Protein AF-A0A3D1DMS3-F1 (afdb_monomer_lite)

Sequence (70 aa):
QAVDRSIIERAVADGLAAASKAGVRGSALTPFLLNQVAEATTGASLKANVALIVNNARVAGEVAAALAED

Structure (mmCIF, N/CA/C/O backbone):
data_AF-A0A3D1DMS3-F1
#
_entry.id   AF-A0A3D1DMS3-F1
#
loop_
_atom_site.group_PDB
_atom_site.id
_atom_site.type_symbol
_atom_site.label_atom_id
_atom_site.label_alt_id
_atom_site.label_comp_id
_atom_site.label_asym_id
_atom_site.label_entity_id
_atom_site.label_seq_id
_atom_site.pdbx_PDB_ins_code
_atom_site.Cartn_x
_atom_site.Cartn_y
_atom_site.Cartn_z
_atom_site.occupancy
_atom_site.B_iso_or_equiv
_atom_site.auth_seq_id
_atom_site.auth_comp_id
_atom_site.auth_asym_id
_atom_site.auth_atom_id
_atom_site.pdbx_PDB_model_num
ATOM 1 N N . GLN A 1 1 ? -8.580 2.858 -12.147 1.00 61.28 1 GLN A N 1
ATOM 2 C CA . GLN A 1 1 ? -9.173 4.026 -11.459 1.00 61.28 1 GLN A CA 1
ATOM 3 C C . GLN A 1 1 ? -8.482 4.178 -10.116 1.00 61.28 1 GLN A C 1
ATOM 5 O O . GLN A 1 1 ? -8.255 3.164 -9.467 1.00 61.28 1 GLN A O 1
ATOM 10 N N . ALA A 1 2 ? -8.098 5.398 -9.740 1.00 73.88 2 ALA A N 1
ATOM 11 C CA . ALA A 1 2 ? -7.536 5.664 -8.418 1.00 73.88 2 ALA A CA 1
ATOM 12 C C . ALA A 1 2 ? -8.647 5.640 -7.356 1.00 73.88 2 ALA A C 1
ATOM 14 O O . ALA A 1 2 ? -9.793 5.973 -7.659 1.00 73.88 2 ALA A O 1
ATOM 15 N N . VAL A 1 3 ? -8.311 5.228 -6.133 1.00 85.62 3 VAL A N 1
ATOM 16 C CA . VAL A 1 3 ? -9.233 5.300 -4.991 1.00 85.62 3 VAL A CA 1
ATOM 17 C C . VAL A 1 3 ? -9.395 6.760 -4.571 1.00 85.62 3 VAL A C 1
ATOM 19 O O . VAL A 1 3 ? -8.429 7.522 -4.615 1.00 85.62 3 VAL A O 1
ATOM 22 N N . ASP A 1 4 ? -10.602 7.150 -4.163 1.00 92.81 4 ASP A N 1
ATOM 23 C CA . ASP A 1 4 ? -10.874 8.503 -3.681 1.00 92.81 4 ASP A CA 1
ATOM 24 C C . ASP A 1 4 ? -9.987 8.855 -2.476 1.00 92.81 4 ASP A C 1
ATOM 26 O O . ASP A 1 4 ? -9.922 8.119 -1.484 1.00 92.81 4 ASP A O 1
ATOM 30 N N . ARG A 1 5 ? -9.316 10.007 -2.558 1.00 94.00 5 ARG A N 1
ATOM 31 C CA . ARG A 1 5 ? -8.379 10.478 -1.532 1.00 94.00 5 ARG A CA 1
ATOM 32 C C . ARG A 1 5 ? -9.032 10.576 -0.157 1.00 94.00 5 ARG A C 1
ATOM 34 O O . ARG A 1 5 ? -8.429 10.167 0.830 1.00 94.00 5 ARG A O 1
ATOM 41 N N . SER A 1 6 ? -10.254 11.095 -0.090 1.00 95.75 6 SER A N 1
ATOM 42 C CA . SER A 1 6 ? -10.941 11.321 1.180 1.00 95.75 6 SER A CA 1
ATOM 43 C C . SER A 1 6 ? -11.271 10.004 1.887 1.00 95.75 6 SER A C 1
ATOM 45 O O . SER A 1 6 ? -11.255 9.945 3.114 1.00 95.75 6 SER A O 1
ATOM 47 N N . ILE A 1 7 ? -11.531 8.931 1.129 1.00 94.12 7 ILE A N 1
ATOM 48 C CA . ILE A 1 7 ? -11.741 7.588 1.684 1.00 94.12 7 ILE A CA 1
ATOM 49 C C . ILE A 1 7 ? -10.439 7.065 2.297 1.00 94.12 7 ILE A C 1
ATOM 51 O O . ILE A 1 7 ? -10.458 6.573 3.422 1.00 94.12 7 ILE A O 1
ATOM 55 N N . ILE A 1 8 ? -9.312 7.209 1.591 1.00 95.81 8 ILE A N 1
ATOM 56 C CA . ILE A 1 8 ? -7.998 6.782 2.092 1.00 95.81 8 ILE A CA 1
ATOM 57 C C . ILE A 1 8 ? -7.617 7.544 3.363 1.00 95.81 8 ILE A C 1
ATOM 59 O O . ILE A 1 8 ? -7.224 6.924 4.347 1.00 95.81 8 ILE A O 1
ATOM 63 N N . GLU A 1 9 ? -7.759 8.869 3.371 1.00 97.00 9 GLU A N 1
ATOM 64 C CA . GLU A 1 9 ? -7.400 9.693 4.531 1.00 97.00 9 GLU A CA 1
ATOM 65 C C . GLU A 1 9 ? -8.227 9.339 5.767 1.00 97.00 9 GLU A C 1
ATOM 67 O O . GLU A 1 9 ? -7.664 9.178 6.851 1.00 97.00 9 GLU A O 1
ATOM 72 N N . ARG A 1 10 ? -9.542 9.136 5.602 1.00 97.31 10 ARG A N 1
ATOM 73 C CA . ARG A 1 10 ? -10.404 8.657 6.691 1.00 97.31 10 ARG A CA 1
ATOM 74 C C . ARG A 1 10 ? -9.973 7.276 7.183 1.00 97.31 10 ARG A C 1
ATOM 76 O O . ARG A 1 10 ? -9.772 7.103 8.378 1.00 97.31 10 ARG A O 1
ATOM 83 N N . ALA A 1 11 ? -9.736 6.326 6.277 1.00 96.31 11 ALA A N 1
ATOM 84 C CA . ALA A 1 11 ? -9.325 4.970 6.641 1.00 96.31 11 ALA A CA 1
ATOM 85 C C . ALA A 1 11 ? -7.994 4.932 7.414 1.00 96.31 11 ALA A C 1
ATOM 87 O O . ALA A 1 11 ? -7.843 4.154 8.356 1.00 96.31 11 ALA A O 1
ATOM 88 N N . VAL A 1 12 ? -7.036 5.789 7.045 1.00 97.62 12 VAL A N 1
ATOM 89 C CA . VAL A 1 12 ? -5.764 5.932 7.767 1.00 97.62 12 VAL A CA 1
ATOM 90 C C . VAL A 1 12 ? -5.981 6.549 9.148 1.00 97.62 12 VAL A C 1
ATOM 92 O O . VAL A 1 12 ? -5.435 6.036 10.123 1.00 97.62 12 VAL A O 1
ATOM 95 N N . ALA A 1 13 ? -6.779 7.616 9.256 1.00 98.06 13 ALA A N 1
ATOM 96 C CA . ALA A 1 13 ? -7.063 8.263 10.537 1.00 98.06 13 ALA A CA 1
ATOM 97 C C . ALA A 1 13 ? -7.767 7.303 11.513 1.00 98.06 13 ALA A C 1
ATOM 99 O O . ALA A 1 13 ? -7.325 7.138 12.653 1.00 98.06 13 ALA A O 1
ATOM 100 N N . ASP A 1 14 ? -8.797 6.603 11.036 1.00 97.81 14 ASP A N 1
ATOM 101 C CA . ASP A 1 14 ? -9.536 5.603 11.808 1.00 97.81 14 ASP A CA 1
ATOM 102 C C . ASP A 1 14 ? -8.631 4.426 12.198 1.00 97.81 14 ASP A C 1
ATOM 104 O O . ASP A 1 14 ? -8.648 3.964 13.342 1.00 97.81 14 ASP A O 1
ATOM 108 N N . GLY A 1 15 ? -7.775 3.976 11.276 1.00 97.81 15 GLY A N 1
ATOM 109 C CA . GLY A 1 15 ? -6.789 2.930 11.534 1.00 97.81 15 GLY A CA 1
ATOM 110 C C . GLY A 1 15 ? -5.764 3.320 12.598 1.00 97.81 15 GLY A C 1
ATOM 111 O O . GLY A 1 15 ? -5.443 2.508 13.462 1.00 97.81 15 GLY A O 1
ATOM 112 N N . LEU A 1 16 ? -5.283 4.565 12.605 1.00 98.31 16 LEU A N 1
ATOM 113 C CA . LEU A 1 16 ? -4.369 5.059 13.638 1.00 98.31 16 LEU A CA 1
ATOM 114 C C . LEU A 1 16 ? -5.044 5.117 15.015 1.00 98.31 16 LEU A C 1
ATOM 116 O O . LEU A 1 16 ? -4.442 4.717 16.015 1.00 98.31 16 LEU A O 1
ATOM 120 N N . ALA A 1 17 ? -6.303 5.558 15.074 1.00 98.25 17 ALA A N 1
ATOM 121 C CA . ALA A 1 17 ? -7.081 5.560 16.310 1.00 98.25 17 ALA A CA 1
ATOM 122 C C . ALA A 1 17 ? -7.309 4.131 16.839 1.00 98.25 17 ALA A C 1
ATOM 124 O O . ALA A 1 17 ? -7.106 3.865 18.029 1.00 98.25 17 ALA A O 1
ATOM 125 N N . ALA A 1 18 ? -7.661 3.192 15.956 1.00 97.88 18 ALA A N 1
ATOM 126 C CA . ALA A 1 18 ? -7.845 1.785 16.299 1.00 97.88 18 ALA A CA 1
ATOM 127 C C . ALA A 1 18 ? -6.535 1.124 16.762 1.00 97.88 18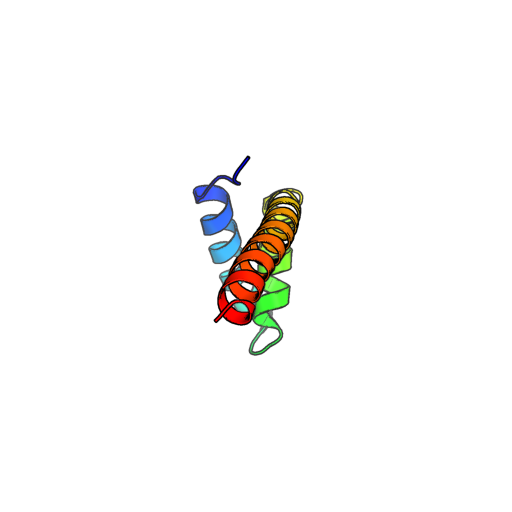 ALA A C 1
ATOM 129 O O . ALA A 1 18 ? -6.525 0.447 17.791 1.00 97.88 18 ALA A O 1
ATOM 130 N N . ALA A 1 19 ? -5.421 1.374 16.068 1.00 98.25 19 ALA A N 1
ATOM 131 C CA . ALA A 1 19 ? -4.099 0.874 16.438 1.00 98.25 19 ALA A CA 1
ATOM 132 C C . ALA A 1 19 ? -3.668 1.378 17.823 1.00 98.25 19 ALA A C 1
ATOM 134 O O . ALA A 1 19 ? -3.187 0.593 18.640 1.00 98.25 19 ALA A O 1
ATOM 135 N N . SER A 1 20 ? -3.901 2.664 18.116 1.00 98.00 20 SER A N 1
ATOM 136 C CA . SER A 1 20 ? -3.632 3.258 19.430 1.00 98.00 20 SER A CA 1
ATOM 137 C C . SER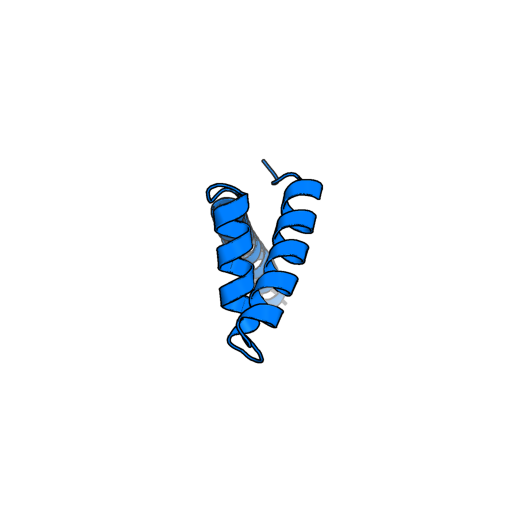 A 1 20 ? -4.427 2.558 20.536 1.00 98.00 20 SER A C 1
ATOM 139 O O . SER A 1 20 ? -3.848 2.113 21.529 1.00 98.00 20 SER A O 1
ATOM 141 N N . LYS A 1 21 ? -5.738 2.366 20.329 1.00 98.12 21 LYS A N 1
ATOM 142 C CA . LYS A 1 21 ? -6.622 1.676 21.282 1.00 98.12 21 LYS A CA 1
ATOM 143 C C . LYS A 1 21 ? -6.232 0.209 21.497 1.00 98.12 21 LYS A C 1
ATOM 145 O O . LYS A 1 21 ? -6.355 -0.292 22.609 1.00 98.12 21 LYS A O 1
ATOM 150 N N . ALA A 1 22 ? -5.765 -0.466 20.449 1.00 97.38 22 ALA A N 1
ATOM 151 C CA . ALA A 1 22 ? -5.331 -1.861 20.487 1.00 97.38 22 ALA A CA 1
ATOM 152 C C . ALA A 1 22 ? -3.863 -2.044 20.925 1.00 97.38 22 ALA A C 1
ATOM 154 O O . ALA A 1 22 ? -3.394 -3.174 21.024 1.00 97.38 22 ALA A O 1
ATOM 155 N N . GLY A 1 23 ? -3.119 -0.958 21.171 1.00 98.06 23 GLY A N 1
ATOM 156 C CA . GLY A 1 23 ? -1.704 -1.022 21.545 1.00 98.06 23 GLY A CA 1
ATOM 157 C C . GLY A 1 23 ? -0.765 -1.499 20.427 1.00 98.06 23 GLY A C 1
ATOM 158 O O . GLY A 1 23 ? 0.369 -1.883 20.710 1.00 98.06 23 GLY A O 1
ATOM 159 N N . VAL A 1 24 ? -1.201 -1.470 19.163 1.00 98.44 24 VAL A N 1
ATOM 160 C CA . VAL A 1 24 ? -0.402 -1.889 18.001 1.00 98.44 24 VAL A CA 1
ATOM 161 C C . VAL A 1 24 ? 0.685 -0.851 17.721 1.00 98.44 24 VAL A C 1
ATOM 163 O O . VAL A 1 24 ? 0.402 0.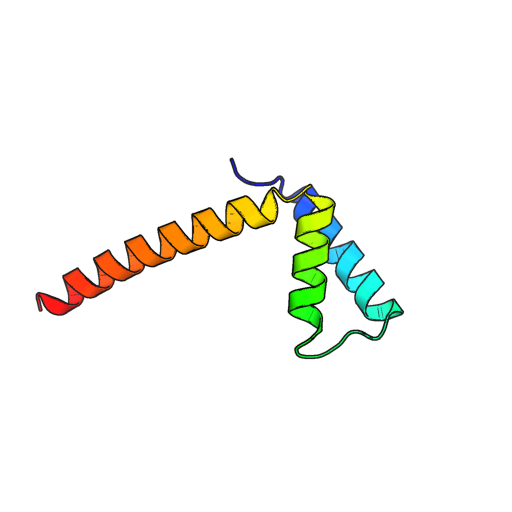333 17.540 1.00 98.44 24 VAL A O 1
ATOM 166 N N . ARG A 1 25 ? 1.951 -1.284 17.694 1.00 96.62 25 ARG A N 1
ATOM 167 C CA . ARG A 1 25 ? 3.128 -0.409 17.560 1.00 96.62 25 ARG A CA 1
ATOM 168 C C . ARG A 1 25 ? 4.252 -1.081 16.774 1.00 96.62 25 ARG A C 1
ATOM 170 O O . ARG A 1 25 ? 4.223 -2.284 16.523 1.00 96.62 25 ARG A O 1
ATOM 177 N N . GLY A 1 26 ? 5.269 -0.294 16.422 1.00 97.25 26 GLY A N 1
ATOM 178 C CA . GLY A 1 26 ? 6.458 -0.779 15.724 1.00 97.25 26 GLY A CA 1
ATOM 179 C C . GLY A 1 26 ? 6.119 -1.360 14.352 1.00 97.25 26 GLY A C 1
ATOM 180 O O . GLY A 1 26 ? 5.236 -0.859 13.658 1.00 97.25 26 GLY A O 1
ATOM 181 N N . SER A 1 27 ? 6.798 -2.442 13.977 1.00 97.31 27 SER A N 1
ATOM 182 C CA . SER A 1 27 ? 6.610 -3.117 12.686 1.00 97.31 27 SER A CA 1
ATOM 183 C C . SER A 1 27 ? 5.196 -3.666 12.470 1.00 97.31 27 SER A C 1
ATOM 185 O O . SER A 1 27 ? 4.805 -3.870 11.325 1.00 97.31 27 SER A O 1
ATOM 187 N N . ALA A 1 28 ? 4.408 -3.862 13.534 1.00 97.88 28 ALA A N 1
ATOM 188 C CA . ALA A 1 28 ? 3.020 -4.310 13.432 1.00 97.88 28 ALA A CA 1
ATOM 189 C C . ALA A 1 28 ? 2.055 -3.204 12.964 1.00 97.88 28 ALA A C 1
ATOM 191 O O . ALA A 1 28 ? 0.952 -3.508 12.515 1.00 97.88 28 ALA A O 1
ATOM 192 N N . LEU A 1 29 ? 2.452 -1.926 13.034 1.00 98.06 29 LEU A N 1
ATOM 193 C CA . LEU A 1 29 ? 1.580 -0.808 12.668 1.00 98.06 29 LEU A CA 1
ATOM 194 C C . LEU A 1 29 ? 1.282 -0.770 11.164 1.00 98.06 29 LEU A C 1
ATOM 196 O O . LEU A 1 29 ? 0.132 -0.613 10.767 1.00 98.06 29 LEU A O 1
ATOM 200 N N . THR A 1 30 ? 2.296 -0.946 10.317 1.00 97.31 30 THR A N 1
ATOM 201 C CA . THR A 1 30 ? 2.127 -0.921 8.858 1.00 97.31 30 THR A CA 1
ATOM 202 C C . THR A 1 30 ? 1.148 -1.985 8.342 1.00 97.31 30 THR A C 1
ATOM 204 O O . THR A 1 30 ? 0.205 -1.596 7.653 1.00 97.31 30 THR A O 1
ATOM 207 N N . PRO A 1 31 ? 1.282 -3.291 8.661 1.00 97.38 31 PRO A N 1
ATOM 208 C CA . PRO A 1 31 ? 0.316 -4.289 8.200 1.00 97.38 31 PRO A CA 1
ATOM 209 C C . PRO A 1 31 ? -1.092 -4.036 8.756 1.00 97.38 31 PRO A C 1
ATOM 211 O O . PRO A 1 31 ? -2.068 -4.245 8.040 1.00 97.38 31 PRO A O 1
ATOM 214 N N . PHE A 1 32 ? -1.213 -3.513 9.981 1.00 97.81 32 PHE A N 1
ATOM 215 C CA . PHE A 1 32 ? -2.506 -3.127 10.548 1.00 97.81 32 PHE A CA 1
ATOM 216 C C . PHE A 1 32 ? -3.189 -2.020 9.731 1.00 97.81 32 PHE A C 1
ATOM 218 O O . PHE A 1 32 ? -4.348 -2.155 9.341 1.00 97.81 32 PHE A O 1
ATOM 225 N N . LEU A 1 33 ? -2.466 -0.936 9.427 1.00 97.88 33 LEU A N 1
ATOM 226 C CA . LEU A 1 33 ? -3.009 0.182 8.651 1.00 97.88 33 LEU A CA 1
ATOM 227 C C . LEU A 1 33 ? -3.343 -0.225 7.214 1.00 97.88 33 LEU A C 1
ATOM 229 O O . LEU A 1 33 ? -4.375 0.188 6.690 1.00 97.88 33 LEU A O 1
ATOM 233 N N . LEU A 1 34 ? -2.507 -1.055 6.582 1.00 97.19 34 LEU A N 1
ATOM 234 C CA . LEU A 1 34 ? -2.772 -1.551 5.231 1.00 97.19 34 LEU A CA 1
ATOM 235 C C . LEU A 1 34 ? -4.048 -2.398 5.177 1.00 97.19 34 LEU A C 1
ATOM 237 O O . LEU A 1 34 ? -4.836 -2.230 4.247 1.00 97.19 34 LEU A O 1
ATOM 241 N N . ASN A 1 35 ? -4.290 -3.240 6.186 1.00 96.81 35 ASN A N 1
ATOM 242 C CA . ASN A 1 35 ? -5.535 -3.999 6.291 1.00 96.81 35 ASN A CA 1
ATOM 243 C C . ASN A 1 35 ? -6.742 -3.071 6.461 1.00 96.81 35 ASN A C 1
ATOM 245 O O . ASN A 1 35 ? -7.706 -3.203 5.711 1.00 96.81 35 ASN A O 1
ATOM 249 N N . GLN A 1 36 ? -6.663 -2.066 7.341 1.00 95.69 36 GLN A N 1
ATOM 250 C CA . GLN A 1 36 ? -7.757 -1.101 7.506 1.00 95.69 36 GLN A CA 1
ATOM 251 C C . GLN A 1 36 ? -8.092 -0.347 6.217 1.00 95.69 36 GLN A C 1
ATOM 253 O O . GLN A 1 36 ? -9.258 -0.166 5.870 1.00 95.69 36 GLN A O 1
ATOM 258 N N . VAL A 1 37 ? -7.072 0.078 5.472 1.00 96.81 37 VAL A N 1
ATOM 259 C CA . VAL A 1 37 ? -7.257 0.766 4.190 1.00 96.81 37 VAL A CA 1
ATOM 260 C C . VAL A 1 37 ? -7.798 -0.187 3.115 1.00 96.81 37 VAL A C 1
ATOM 262 O O . VAL A 1 37 ? -8.552 0.236 2.233 1.00 96.81 37 VAL A O 1
ATOM 265 N N . ALA A 1 38 ? -7.451 -1.474 3.153 1.00 96.00 38 ALA A N 1
ATOM 266 C CA . ALA A 1 38 ? -8.045 -2.482 2.277 1.00 96.00 38 ALA A CA 1
ATOM 267 C C . ALA A 1 38 ? -9.532 -2.692 2.594 1.00 96.00 38 ALA A C 1
ATOM 269 O O . ALA A 1 38 ? -10.355 -2.632 1.682 1.00 96.00 38 ALA A O 1
ATOM 270 N N . GLU A 1 39 ? -9.890 -2.849 3.866 1.00 95.44 39 GLU A N 1
ATOM 271 C CA . GLU A 1 39 ? -11.273 -3.048 4.310 1.00 95.44 39 GLU A CA 1
ATOM 272 C C . GLU A 1 39 ? -12.156 -1.835 3.994 1.00 95.44 39 GLU A C 1
ATOM 274 O O . GLU A 1 39 ? -13.175 -1.973 3.314 1.00 95.44 39 GLU A O 1
ATOM 279 N N . ALA A 1 40 ? -11.719 -0.626 4.363 1.00 94.94 40 ALA A N 1
ATOM 280 C CA . ALA A 1 40 ? -12.462 0.616 4.129 1.00 94.94 40 ALA A CA 1
ATOM 281 C C . ALA A 1 40 ? -12.718 0.918 2.642 1.00 94.94 40 ALA A C 1
ATOM 283 O O . ALA A 1 40 ? -13.625 1.674 2.297 1.00 94.94 40 ALA A O 1
ATOM 284 N N . THR A 1 41 ? -11.923 0.328 1.746 1.00 94.25 41 THR A N 1
ATOM 285 C CA . THR A 1 41 ? -12.054 0.498 0.292 1.00 94.25 41 THR A CA 1
ATOM 286 C C . THR A 1 41 ? -12.621 -0.740 -0.399 1.00 94.25 41 THR A C 1
ATOM 288 O O . THR A 1 41 ? -12.600 -0.816 -1.627 1.00 94.25 41 THR A O 1
ATOM 291 N N . THR A 1 42 ? -13.109 -1.731 0.361 1.00 94.12 42 THR A N 1
ATOM 292 C CA . THR A 1 42 ? -13.610 -3.013 -0.175 1.00 94.12 42 THR A CA 1
ATOM 293 C C . THR A 1 42 ? -12.595 -3.671 -1.131 1.00 94.12 42 THR A C 1
ATOM 295 O O . THR A 1 42 ? -12.919 -4.170 -2.210 1.00 94.12 42 THR A O 1
ATOM 298 N N . GLY A 1 43 ? -11.313 -3.604 -0.768 1.00 93.12 43 GLY A N 1
ATOM 299 C CA . GLY A 1 43 ? -10.189 -4.148 -1.529 1.00 93.12 43 GLY A CA 1
ATOM 300 C C . GLY A 1 43 ? -9.737 -3.313 -2.734 1.00 93.12 43 GLY A C 1
ATOM 301 O O . GLY A 1 43 ? -8.813 -3.728 -3.438 1.00 93.12 43 GLY A O 1
ATOM 302 N N . ALA A 1 44 ? -10.333 -2.146 -3.003 1.00 93.94 44 ALA A N 1
ATOM 303 C CA . ALA A 1 44 ? -9.918 -1.302 -4.125 1.00 93.94 44 ALA A CA 1
ATOM 304 C C . ALA A 1 44 ? -8.485 -0.762 -3.956 1.00 93.94 44 ALA A C 1
ATOM 306 O O . ALA A 1 44 ? -7.734 -0.717 -4.932 1.00 93.94 44 ALA A O 1
ATOM 307 N N . SER A 1 45 ? -8.070 -0.421 -2.730 1.00 94.31 45 SER A N 1
ATOM 308 C CA . SER A 1 45 ? -6.693 0.013 -2.444 1.00 94.31 45 SER A CA 1
ATOM 309 C C . SER A 1 45 ? -5.671 -1.098 -2.688 1.00 94.31 45 SER A C 1
ATOM 311 O O . SER A 1 45 ? -4.616 -0.840 -3.262 1.00 94.31 45 SER A O 1
ATOM 313 N N . LEU A 1 46 ? -6.006 -2.348 -2.350 1.00 94.31 46 LEU A N 1
ATOM 314 C CA . LEU A 1 46 ? -5.146 -3.502 -2.606 1.00 94.31 46 LEU A CA 1
ATOM 315 C C . LEU A 1 46 ? -4.950 -3.723 -4.111 1.00 94.31 46 LEU A C 1
ATOM 317 O O . LEU A 1 46 ? -3.820 -3.880 -4.570 1.00 94.31 46 LEU A O 1
ATOM 321 N N . LYS A 1 47 ? -6.033 -3.664 -4.897 1.00 94.31 47 LYS A N 1
ATOM 322 C CA . LYS A 1 47 ? -5.962 -3.756 -6.366 1.00 94.31 47 LYS A CA 1
ATOM 323 C C . LYS A 1 47 ? -5.100 -2.641 -6.962 1.00 94.31 47 LYS A C 1
ATOM 325 O O . LYS A 1 47 ? -4.283 -2.903 -7.842 1.00 94.31 47 LYS A O 1
ATOM 330 N N . ALA A 1 48 ? -5.255 -1.412 -6.465 1.00 93.19 48 ALA A N 1
ATOM 331 C CA . ALA A 1 48 ? -4.431 -0.283 -6.887 1.00 93.19 48 ALA A CA 1
ATOM 332 C C . ALA A 1 48 ? -2.947 -0.492 -6.536 1.00 93.19 48 ALA A C 1
ATOM 334 O O . ALA A 1 48 ? -2.089 -0.225 -7.373 1.00 93.19 48 ALA A O 1
ATOM 335 N N . ASN A 1 49 ? -2.642 -1.026 -5.349 1.00 93.50 49 ASN A N 1
ATOM 336 C CA . ASN A 1 49 ? -1.270 -1.303 -4.926 1.00 93.50 49 ASN A CA 1
ATOM 337 C C . ASN A 1 49 ? -0.599 -2.384 -5.793 1.00 93.50 49 ASN A C 1
A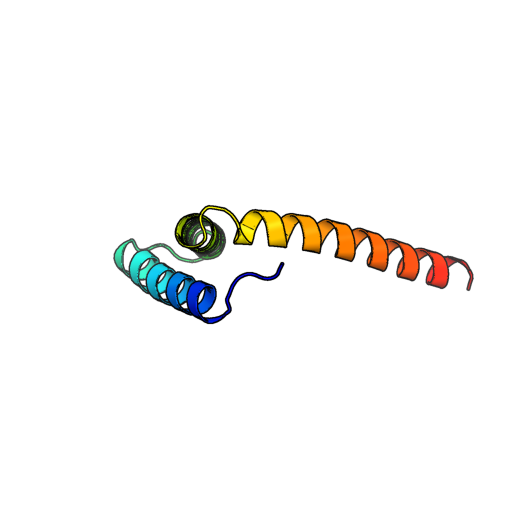TOM 339 O O . ASN A 1 49 ? 0.561 -2.243 -6.166 1.00 93.50 49 ASN A O 1
ATOM 343 N N . VAL A 1 50 ? -1.333 -3.429 -6.194 1.00 95.56 50 VAL A N 1
ATOM 344 C CA . VAL A 1 50 ? -0.823 -4.441 -7.138 1.00 95.56 50 VAL A CA 1
ATOM 345 C C . VAL A 1 50 ? -0.502 -3.813 -8.496 1.00 95.56 50 VAL A C 1
ATOM 347 O O . VAL A 1 50 ? 0.591 -4.018 -9.023 1.00 95.56 50 VAL A O 1
ATOM 350 N N . ALA A 1 51 ? -1.415 -3.007 -9.048 1.00 95.38 51 ALA A N 1
ATOM 351 C CA . ALA A 1 51 ? -1.176 -2.312 -10.314 1.00 95.38 51 ALA A CA 1
ATOM 352 C C . ALA A 1 51 ? 0.036 -1.363 -10.232 1.00 95.38 51 ALA A C 1
ATOM 354 O O . ALA A 1 51 ? 0.835 -1.299 -11.166 1.00 95.38 51 ALA A O 1
ATOM 355 N N . LEU A 1 52 ? 0.203 -0.675 -9.097 1.00 95.31 52 LEU A N 1
ATOM 356 C CA . LEU A 1 52 ? 1.356 0.180 -8.824 1.00 95.31 52 LEU A CA 1
ATOM 357 C C . LEU A 1 52 ? 2.665 -0.619 -8.808 1.00 95.31 52 LEU A C 1
ATOM 359 O O . LEU A 1 52 ? 3.620 -0.210 -9.459 1.00 95.31 52 LEU A O 1
ATOM 363 N N . ILE A 1 53 ? 2.714 -1.763 -8.117 1.00 97.81 53 ILE A N 1
ATOM 364 C CA . ILE A 1 53 ? 3.911 -2.618 -8.052 1.00 97.81 53 ILE A CA 1
ATOM 365 C C . ILE A 1 53 ? 4.313 -3.103 -9.448 1.00 97.81 53 ILE A C 1
ATOM 367 O O . ILE A 1 53 ? 5.487 -3.021 -9.804 1.00 97.81 53 ILE A O 1
ATOM 371 N N . VAL A 1 54 ? 3.351 -3.553 -10.260 1.00 98.06 54 VAL A N 1
ATOM 372 C CA . VAL A 1 54 ? 3.614 -3.987 -11.644 1.00 98.06 54 VAL A CA 1
ATOM 373 C C . VAL A 1 54 ? 4.178 -2.837 -12.479 1.00 98.06 54 VAL A C 1
ATOM 375 O O . VAL A 1 54 ? 5.165 -3.017 -13.193 1.00 98.06 54 VAL A O 1
ATOM 378 N N . ASN A 1 55 ? 3.599 -1.638 -12.368 1.00 98.00 55 ASN A N 1
ATOM 379 C CA . ASN A 1 55 ? 4.115 -0.472 -13.077 1.00 98.00 55 ASN A CA 1
ATOM 380 C C . ASN A 1 55 ? 5.521 -0.075 -12.597 1.00 98.00 55 ASN A C 1
ATOM 382 O O . ASN A 1 55 ? 6.379 0.218 -13.425 1.00 98.00 55 ASN A O 1
ATOM 386 N N . ASN A 1 56 ? 5.772 -0.100 -11.287 1.00 98.25 56 ASN A N 1
ATOM 387 C CA . ASN A 1 56 ? 7.087 0.199 -10.723 1.00 98.25 56 ASN A CA 1
ATOM 388 C C . ASN A 1 56 ? 8.139 -0.803 -11.209 1.00 98.25 56 ASN A C 1
ATOM 390 O O . ASN A 1 56 ? 9.235 -0.392 -11.570 1.00 98.25 56 ASN A O 1
ATOM 394 N N . ALA A 1 57 ? 7.801 -2.094 -11.274 1.00 98.56 57 ALA A N 1
ATOM 395 C CA . ALA A 1 57 ? 8.692 -3.127 -11.797 1.00 98.56 57 ALA A CA 1
ATOM 396 C C . ALA A 1 57 ? 9.025 -2.904 -13.281 1.00 98.56 57 ALA A C 1
ATOM 398 O O . ALA A 1 57 ? 10.187 -3.006 -13.666 1.00 98.56 57 ALA A O 1
ATOM 399 N N . ARG A 1 58 ? 8.030 -2.542 -14.104 1.00 98.69 58 ARG A N 1
ATOM 400 C CA . ARG A 1 58 ? 8.243 -2.202 -15.521 1.00 98.69 58 ARG A CA 1
ATOM 401 C C . ARG A 1 58 ? 9.205 -1.021 -15.675 1.00 98.69 58 ARG A C 1
ATOM 403 O O . ARG A 1 58 ? 10.197 -1.141 -16.384 1.00 98.69 58 ARG A O 1
ATOM 410 N N . VAL A 1 59 ? 8.931 0.090 -14.990 1.00 98.62 59 VAL A N 1
ATOM 411 C CA . VAL A 1 59 ? 9.776 1.296 -15.056 1.00 98.62 59 VAL A CA 1
ATOM 412 C C . VAL A 1 59 ? 11.184 1.010 -14.534 1.00 98.62 59 VAL A C 1
ATOM 414 O O . VAL A 1 59 ? 12.158 1.445 -15.136 1.00 98.62 59 VAL A O 1
ATOM 417 N N . ALA A 1 60 ? 11.316 0.242 -13.451 1.00 98.56 60 ALA A N 1
ATOM 418 C CA . ALA A 1 60 ? 12.622 -0.166 -12.942 1.00 98.56 60 ALA A CA 1
ATOM 419 C C . ALA A 1 60 ? 13.412 -0.989 -13.974 1.00 98.56 60 ALA A C 1
ATOM 421 O O . ALA A 1 60 ? 14.616 -0.792 -14.106 1.00 98.56 60 ALA A O 1
ATOM 422 N N . GLY A 1 61 ? 12.740 -1.864 -14.729 1.00 98.50 61 GLY A N 1
ATOM 423 C CA . GLY A 1 61 ? 13.349 -2.607 -15.833 1.00 98.50 61 GLY A CA 1
ATOM 424 C C . GLY A 1 61 ? 13.841 -1.702 -16.964 1.00 98.50 61 GLY A C 1
ATOM 425 O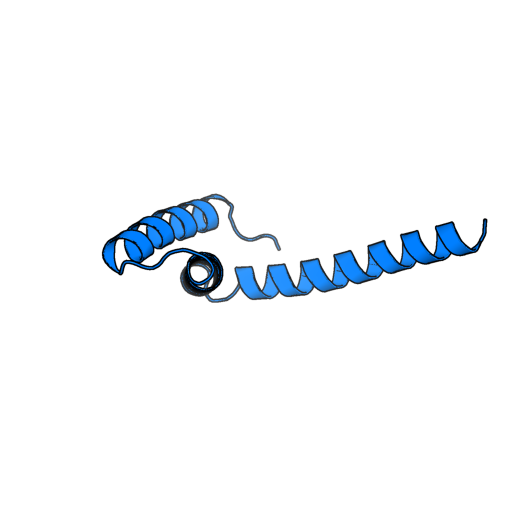 O . GLY A 1 61 ? 14.960 -1.875 -17.432 1.00 98.50 61 GLY A O 1
ATOM 426 N N . GLU A 1 62 ? 13.045 -0.707 -17.360 1.00 98.38 62 GLU A N 1
ATOM 427 C CA . GLU A 1 62 ? 13.431 0.289 -18.375 1.00 98.38 62 GLU A CA 1
ATOM 428 C C . GLU A 1 62 ? 14.660 1.098 -17.936 1.00 98.38 62 GLU A C 1
ATOM 430 O O . GLU A 1 62 ? 15.597 1.271 -18.711 1.00 98.38 62 GLU A O 1
ATOM 435 N N . VAL A 1 63 ? 14.695 1.532 -16.670 1.00 98.31 63 VAL A N 1
ATOM 436 C CA . VAL A 1 63 ? 15.850 2.238 -16.092 1.00 98.31 63 VAL A CA 1
ATOM 437 C C . VAL A 1 63 ? 17.087 1.340 -16.057 1.00 98.31 63 VAL A C 1
ATOM 439 O O . VAL A 1 63 ? 18.171 1.778 -16.427 1.00 98.31 63 VAL A O 1
ATOM 442 N N . ALA A 1 64 ? 16.940 0.084 -15.630 1.00 98.44 64 ALA A N 1
ATOM 443 C CA . ALA A 1 64 ? 18.052 -0.857 -15.560 1.00 98.44 64 ALA A CA 1
ATOM 444 C C . ALA A 1 64 ? 18.633 -1.181 -16.945 1.00 98.44 64 ALA A C 1
ATOM 446 O O . ALA A 1 64 ? 19.849 -1.284 -17.071 1.00 98.44 64 ALA A O 1
ATOM 447 N N . ALA A 1 65 ? 17.787 -1.314 -17.973 1.00 98.19 65 ALA A N 1
ATOM 448 C CA . ALA A 1 65 ? 18.231 -1.532 -19.347 1.00 98.19 65 ALA A CA 1
ATOM 449 C C . ALA A 1 65 ? 19.020 -0.329 -19.880 1.00 98.19 65 ALA A C 1
ATOM 451 O O . ALA A 1 65 ? 20.123 -0.511 -20.381 1.00 98.19 65 ALA A O 1
ATOM 452 N N . ALA A 1 66 ? 18.509 0.892 -19.683 1.00 97.75 66 ALA A N 1
ATOM 453 C CA . ALA A 1 66 ? 19.198 2.106 -20.118 1.00 97.75 66 ALA A CA 1
ATOM 454 C C . ALA A 1 66 ? 20.574 2.272 -19.446 1.00 97.75 66 ALA A C 1
ATOM 456 O O . ALA A 1 66 ? 21.520 2.701 -20.089 1.00 97.75 66 ALA A O 1
ATOM 457 N N . LEU A 1 67 ? 20.700 1.888 -18.169 1.00 97.75 67 LEU A N 1
ATOM 458 C CA . LEU A 1 67 ? 21.972 1.914 -17.435 1.00 97.75 67 LEU A CA 1
ATOM 459 C C . LEU A 1 67 ? 22.963 0.821 -17.858 1.00 97.75 67 LEU A C 1
ATOM 461 O O . LEU A 1 67 ? 24.141 0.933 -17.546 1.00 97.75 67 LEU A O 1
ATOM 465 N N . ALA A 1 68 ? 22.494 -0.262 -18.479 1.00 95.94 68 ALA A N 1
ATOM 466 C CA . ALA A 1 68 ? 23.344 -1.367 -18.923 1.00 95.94 68 ALA A CA 1
ATOM 467 C C . ALA A 1 68 ? 23.895 -1.166 -20.345 1.00 95.94 68 ALA A C 1
ATOM 469 O O . ALA A 1 68 ? 24.755 -1.933 -20.776 1.00 95.94 68 ALA A O 1
ATOM 470 N N . GLU A 1 69 ? 23.362 -0.186 -21.077 1.00 83.75 69 GLU A N 1
ATOM 471 C CA . GLU A 1 69 ? 23.806 0.197 -22.422 1.00 83.75 69 GLU A CA 1
ATOM 472 C C . GLU A 1 69 ? 24.930 1.259 -22.407 1.00 83.75 69 GLU A C 1
ATOM 474 O O . GLU A 1 69 ? 25.513 1.517 -23.462 1.00 83.75 69 GLU A O 1
ATOM 479 N N . ASP A 1 70 ? 25.257 1.816 -21.231 1.00 53.47 70 ASP A N 1
ATOM 480 C CA . ASP A 1 70 ? 26.435 2.663 -20.948 1.00 53.47 70 ASP A CA 1
ATOM 481 C C . ASP A 1 70 ? 27.669 1.823 -20.548 1.00 53.47 70 ASP A C 1
ATOM 483 O O . ASP A 1 70 ? 28.799 2.187 -20.962 1.00 53.47 70 ASP A O 1
#

Foldseek 3Di:
DDDDPVLLVVLQVVQVVVCVVVVPDDPRSVVSSVVSSCVSRVNPVVVVVVVVVVVVVVVVVVVVVVVVVD

Secondary structure (DSSP, 8-state):
-PPPHHHHHHHHHHHHHHHHHTT--GGGHHHHHHHHHHHHTTTHHHHHHHHHHHHHHHHHHHHHHHHH--

Radius of gyration: 16.37 Å; chains: 1; bounding box: 40×16×44 Å

pLDDT: mean 94.95, std 7.47, range [53.47, 98.69]

=== Feature glossary ===
Each block in this record encodes a different view of the same protein. In brief:

Predicted aligned error. PAE(i, j) answers: if I align the predicted and true structures on residue i, how far off (in Å) do I expect residue j to be? A block-diagonal PAE matrix with low values on the blocks and high values off-diagonal is the signature of a multi-domain protein with confidently predicted domains but uncertain inter-domain orientation.

Contact-map, Ramachandran, and PAE plots. Plot images: a contact map (which residues are close in 3D, as an N×N binary image), a Ramachandran scatter (backbone torsion angles, revealing secondary-structure composition at a glance), and — for AlphaFold structures — a PAE heatmap (pairwise prediction confidence).

Backbone torsions (φ/ψ). φ (phi) and ψ (psi) are the two rotatable backbone dihedrals per residue: φ is the C(i-1)–N–Cα–C torsion, ψ is the N–Cα–C–N(i+1) torsion, both in degrees on (−180°, 180°]. α-helical residues cluster near (−60°, −45°); β-strand residues near (−120°, +130°). A Ramachandran plot is simply a scatter of (φ, ψ) for every residue.

Foldseek 3Di. A 3Di character summarizes, for each residue, the relative orientation of the Cα frame of its nearest spatial neighbor. Because it encodes fold topology rather than chemistry, 3Di alignments detect remote structural similarity that sequence alignment misses.

Radius of gyration, Cα contacts, bounding box. Three whole-structure scalars: the radius of gyration (RMS distance of Cα from centroid, in Å), the count of Cα–Cα contacts (pairs closer than 8 Å and separated by more than four residues in sequence — i.e. tertiary, not local, contacts), and the bounding-box dimensions. Together they distinguish compact globular folds from extended fibres or disordered chains.

Sequence. Sequence gives the chain of amino acids in standard one-letter code (A=alanine, C=cysteine, …, Y=tyrosine), read N→C. It is the only feature that is directly encoded by the gene; all structural features are derived from the folded form of this sequence.

mmCIF coordinates. Atomic coordinates in PDBx/mmCIF format — the same representation the Protein Data Bank distributes. Each line of the _atom_site loop places one backbone atom in Cartesian space (units: ångströms, origin: arbitrary).

Secondary structure (3-state, P-SEA). Three-state secondary structure (P-SEA) collapses the eight DSSP classes into helix (a), strand (b), and coil (c). P-SEA assigns these from Cα geometry alone — distances and angles — without requiring backbone oxygens, so it works on any Cα trace.

InterPro / GO / CATH / organism. Functional annotations link the protein to curated databases. InterPro entries identify conserved domains and families by matching the sequence against member-database signatures (Pfam, PROSITE, CDD, …). Gene Ontology (GO) terms describe molecular function, biological process, and cellular component in a controlled vocabulary. CATH places the structure in a hierarchical fold classification (Class/Architecture/Topology/Homologous-superfamily). The organism is the source species.

B-factor. B-factor (Debye–Waller factor) reflects atomic displacement in the crystal lattice. It is an experimental observable (units Å²), not a prediction; low values mean the atom is pinned down, high values mean it moves or is heterogeneous across the crystal.

Rendered structure images. Structure images are PyMOL renders from six orthogonal camera directions. Cartoon representation draws helices as coils and strands as arrows; sticks shows the backbone as bonds; surface shows the solvent-excluded envelope. Rainbow coloring maps sequence position to hue (blue→red, N→C); chain coloring assigns a distinct color per polypeptide.

S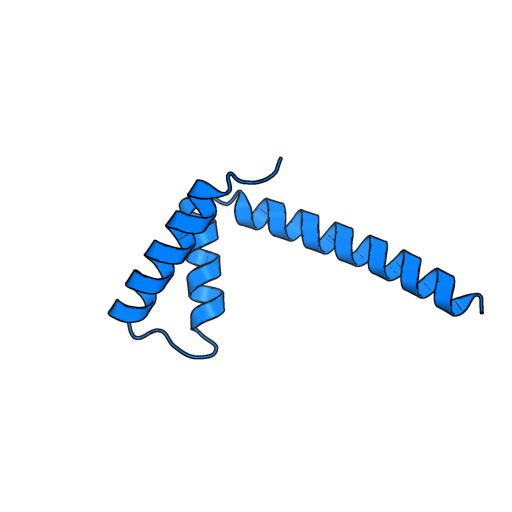olvent-accessible surface area. Solvent-accessible surface area (SASA) is the area in Å² traced out by the centre of a 1.4 Å probe sphere (a water molecule) rolled over the protein's van der Waals surface (Shrake–Rupley / Lee–Richards construction). Buried residues have near-zero SASA; fully exposed residues can exceed 200 Å². The total SASA scales roughly with the number of surface residues.

Secondary structure (8-state, DSSP). The SS8 string is DSSP's per-residue secondary-structure call. α-helix (H) means an i→i+4 H-bond ladder; β-strand (E) means the residue participates in a β-sheet; 3₁₀ (G) and π (I) are tighter and wider helices; T/S are turns/bends; '-' is loop.

pLDDT. For AlphaFold models, the B-factor field carries pLDDT — the model's own estimate of local accuracy on a 0–100 scale. Regions with pLDDT<50 should be treated as essentially unmodeled; they often correspond to intrinsically disordered segments.

Nearest PDB structures. Nearest PDB neighbors are the top structural matches found by Foldseek when searching this structure against the entire Protein Data Bank. Each hit reports a TM-score (0 to 1; >0.5 almost always implies the same fold) and an E-value. These are *structural* homologs — they may share no detectable sequence similarity.